Protein AF-A0A0K9P3Z0-F1 (afdb_monomer_lite)

Sequence (156 aa):
MDDEWTNFLQRVDCRNEDELFANTELKEELCLWASYRGQTLTKTVRGMMYYRKALEVQAFLDMAKDDDLLDGYKAVELSSEEYSKHERSLLAQCQAVADMKFTYVVSCQQYGIQKRSGDKHAENILKLMTKYVTIIFFDITSKYLSYNFFIYLFLL

Organism: Zostera marina (NCBI:txid29655)

pLDDT: mean 70.81, std 15.47, range [29.89, 88.38]

Structure (mmCIF, N/CA/C/O backbone):
data_AF-A0A0K9P3Z0-F1
#
_entry.id   AF-A0A0K9P3Z0-F1
#
loop_
_atom_site.group_PDB
_atom_site.id
_atom_site.type_symbol
_atom_site.label_atom_id
_atom_site.label_alt_id
_atom_site.label_comp_id
_atom_site.label_asym_id
_atom_site.label_entity_id
_atom_site.label_seq_id
_atom_site.pdbx_PDB_ins_code
_atom_site.Cartn_x
_atom_site.Cartn_y
_atom_site.Cartn_z
_atom_site.occupancy
_atom_site.B_iso_or_equiv
_atom_site.auth_seq_id
_atom_site.auth_comp_id
_atom_site.auth_asym_id
_atom_site.auth_atom_id
_atom_site.pdbx_PDB_model_num
ATOM 1 N N . MET A 1 1 ? -16.412 -19.118 4.575 1.00 50.47 1 MET A N 1
ATOM 2 C CA . MET A 1 1 ? -16.144 -17.984 5.497 1.00 50.47 1 MET A CA 1
ATOM 3 C C . MET A 1 1 ? -14.990 -18.333 6.433 1.00 50.47 1 MET A C 1
ATOM 5 O O . MET A 1 1 ? -14.147 -17.469 6.630 1.00 50.47 1 MET A O 1
ATOM 9 N N . ASP A 1 2 ? -14.900 -19.573 6.935 1.00 59.25 2 ASP A N 1
ATOM 10 C CA . ASP A 1 2 ? -13.752 -20.065 7.728 1.00 59.25 2 ASP A CA 1
ATOM 11 C C . ASP A 1 2 ? -12.426 -20.082 6.942 1.00 59.25 2 ASP A C 1
ATOM 13 O O . ASP A 1 2 ? -11.346 -19.855 7.480 1.00 59.25 2 ASP A O 1
ATOM 17 N N . ASP A 1 3 ? -12.528 -20.248 5.631 1.00 79.12 3 ASP A N 1
ATOM 18 C CA . ASP A 1 3 ? -11.452 -20.414 4.662 1.00 79.12 3 ASP A CA 1
ATOM 19 C C . ASP A 1 3 ? -10.496 -19.201 4.630 1.00 79.12 3 ASP A C 1
ATOM 21 O O . ASP A 1 3 ? -9.281 -19.347 4.501 1.00 79.12 3 ASP A O 1
ATOM 25 N N . GLU A 1 4 ? -11.020 -17.975 4.758 1.00 80.75 4 GLU A N 1
ATOM 26 C CA . GLU A 1 4 ? -10.202 -16.757 4.675 1.00 80.75 4 GLU A CA 1
ATOM 27 C C . GLU A 1 4 ? -9.347 -16.518 5.920 1.00 80.75 4 GLU A C 1
ATOM 29 O O . GLU A 1 4 ? -8.229 -16.003 5.807 1.00 80.75 4 GLU A O 1
ATOM 34 N N . TRP A 1 5 ? -9.876 -16.869 7.093 1.00 83.06 5 TRP A N 1
ATOM 35 C CA . TRP A 1 5 ? -9.138 -16.799 8.351 1.00 83.06 5 TRP A CA 1
ATOM 36 C C . TRP A 1 5 ? -8.026 -17.845 8.362 1.00 83.06 5 TRP A C 1
ATOM 38 O O . TRP A 1 5 ? -6.877 -17.520 8.657 1.00 83.06 5 TRP A O 1
ATOM 48 N N . THR A 1 6 ? -8.327 -19.066 7.910 1.00 83.75 6 THR A N 1
ATOM 49 C CA . THR A 1 6 ? -7.324 -20.124 7.742 1.00 83.75 6 THR A CA 1
ATOM 50 C C . THR A 1 6 ? -6.210 -19.707 6.779 1.00 83.75 6 THR A C 1
ATOM 52 O O . THR A 1 6 ? -5.036 -19.856 7.109 1.00 83.75 6 THR A O 1
ATOM 55 N N . ASN A 1 7 ? -6.548 -19.104 5.634 1.00 85.94 7 ASN A N 1
ATOM 56 C CA . ASN A 1 7 ? -5.555 -18.599 4.679 1.00 85.94 7 ASN A CA 1
ATOM 57 C C . ASN A 1 7 ? -4.674 -17.490 5.273 1.00 85.94 7 ASN A C 1
ATOM 59 O O . ASN A 1 7 ? -3.488 -17.393 4.954 1.00 85.94 7 ASN A O 1
ATOM 63 N N . PHE A 1 8 ? -5.237 -16.630 6.127 1.00 85.69 8 PHE A N 1
ATOM 64 C CA . PHE A 1 8 ? -4.458 -15.611 6.824 1.00 85.69 8 PHE A CA 1
ATOM 65 C C . PHE A 1 8 ? -3.462 -16.232 7.795 1.00 85.69 8 PHE A C 1
ATOM 67 O O . PHE A 1 8 ? -2.278 -15.923 7.690 1.00 85.69 8 PHE A O 1
ATOM 74 N N . LEU A 1 9 ? -3.930 -17.116 8.679 1.00 84.69 9 LEU A N 1
ATOM 75 C CA . LEU A 1 9 ? -3.097 -17.784 9.679 1.00 84.69 9 LEU A CA 1
ATOM 76 C C . LEU A 1 9 ? -1.966 -18.590 9.031 1.00 84.69 9 LEU A C 1
ATOM 78 O O . LEU A 1 9 ? -0.827 -18.507 9.480 1.00 84.69 9 LEU A O 1
ATOM 82 N N . GLN A 1 10 ? -2.249 -19.277 7.919 1.00 86.19 10 GLN A N 1
ATOM 83 C CA . GLN A 1 10 ? -1.227 -19.967 7.125 1.00 86.19 10 GLN A CA 1
ATOM 84 C C . GLN A 1 10 ? -0.186 -19.005 6.540 1.00 86.19 10 GLN A C 1
ATOM 86 O O . GLN A 1 10 ? 1.001 -19.311 6.543 1.00 86.19 10 GLN A O 1
ATOM 91 N N . ARG A 1 11 ? -0.607 -17.832 6.051 1.00 85.44 11 AR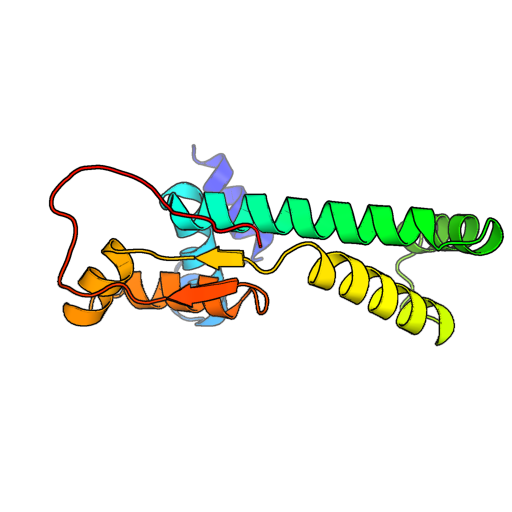G A N 1
ATOM 92 C CA . ARG A 1 11 ? 0.301 -16.834 5.461 1.00 85.44 11 ARG A CA 1
ATOM 93 C C . ARG A 1 11 ? 1.245 -16.212 6.489 1.00 85.44 11 ARG A C 1
ATOM 95 O O . ARG A 1 11 ? 2.364 -15.868 6.130 1.00 85.44 11 ARG A O 1
ATOM 102 N N . VAL A 1 12 ? 0.783 -16.024 7.723 1.00 85.38 12 VAL A N 1
ATOM 103 C CA . VAL A 1 12 ? 1.593 -15.449 8.810 1.00 85.38 12 VAL A CA 1
ATOM 104 C C . VAL A 1 12 ? 2.284 -16.517 9.671 1.00 85.38 12 VAL A C 1
ATOM 106 O O . VAL A 1 12 ? 2.845 -16.175 10.704 1.00 85.38 12 VAL A O 1
ATOM 109 N N . ASP A 1 13 ? 2.215 -17.791 9.255 1.00 82.06 13 ASP A N 1
ATOM 110 C CA . ASP A 1 13 ? 2.706 -18.984 9.968 1.00 82.06 13 ASP A CA 1
ATOM 111 C C . ASP A 1 13 ? 2.349 -18.999 11.464 1.00 82.06 13 ASP A C 1
ATOM 113 O O . ASP A 1 13 ? 3.137 -19.373 12.329 1.00 82.06 13 ASP A O 1
ATOM 117 N N . CYS A 1 14 ? 1.129 -18.563 11.783 1.00 79.19 14 CYS A N 1
ATOM 118 C CA . CYS A 1 14 ? 0.664 -18.466 13.158 1.00 79.19 14 CYS A CA 1
ATOM 119 C C . CYS A 1 14 ? -0.317 -19.598 13.452 1.00 79.19 14 CYS A C 1
ATOM 121 O O . CYS A 1 14 ? -1.349 -19.741 12.792 1.00 79.19 14 CYS A O 1
ATOM 123 N N . ARG A 1 15 ? 0.015 -20.420 14.453 1.00 73.94 15 ARG A N 1
ATOM 124 C CA . ARG A 1 15 ? -0.787 -21.591 14.847 1.00 73.94 15 ARG A CA 1
ATOM 125 C C . ARG A 1 15 ? -1.668 -21.333 16.065 1.00 73.94 15 ARG A C 1
ATOM 127 O O . ARG A 1 15 ? -2.579 -22.119 16.309 1.00 73.94 15 ARG A O 1
ATOM 134 N N . ASN A 1 16 ? -1.397 -20.267 16.822 1.00 77.50 16 ASN A N 1
ATOM 135 C CA . ASN A 1 16 ? -2.129 -19.918 18.035 1.00 77.50 16 ASN A CA 1
ATOM 136 C C . ASN A 1 16 ? -2.532 -18.433 18.042 1.00 77.50 16 ASN A C 1
ATOM 138 O O . ASN A 1 16 ? -1.693 -17.556 17.862 1.00 77.50 16 ASN A O 1
ATOM 142 N N . GLU A 1 17 ? -3.803 -18.138 18.316 1.00 77.38 17 GLU A N 1
ATOM 143 C CA . GLU A 1 17 ? -4.301 -16.758 18.396 1.00 77.38 17 GLU A CA 1
ATOM 144 C C . GLU A 1 17 ? -3.636 -15.960 19.530 1.00 77.38 17 GLU A C 1
ATOM 146 O O . GLU A 1 17 ? -3.407 -14.762 19.380 1.00 77.38 17 GLU A O 1
ATOM 151 N N . ASP A 1 18 ? -3.233 -16.608 20.627 1.00 78.75 18 ASP A N 1
ATOM 152 C CA . ASP A 1 18 ? -2.530 -15.925 21.723 1.00 78.75 18 ASP A CA 1
ATOM 153 C C . ASP A 1 18 ? -1.166 -15.367 21.278 1.00 78.75 18 ASP A C 1
ATOM 155 O O . ASP A 1 18 ? -0.761 -14.278 21.690 1.00 78.75 18 ASP A O 1
ATOM 159 N N . GLU A 1 19 ? -0.474 -16.081 20.386 1.00 80.50 19 GLU A N 1
ATOM 160 C CA . GLU A 1 19 ? 0.790 -15.643 19.784 1.00 80.50 19 GLU A CA 1
ATOM 161 C C . GLU A 1 19 ? 0.571 -14.442 18.853 1.00 80.50 19 GLU A C 1
ATOM 163 O O . GLU A 1 19 ? 1.355 -13.489 18.862 1.00 80.50 19 GLU A O 1
ATOM 168 N N . LEU A 1 20 ? -0.550 -14.442 18.125 1.00 80.00 20 LEU A N 1
ATOM 169 C CA . LEU A 1 20 ? -0.963 -13.361 17.231 1.00 80.00 20 LEU A CA 1
ATOM 170 C C . LEU A 1 20 ? -1.157 -12.031 17.979 1.00 80.00 20 LEU A C 1
ATOM 172 O O . LEU A 1 20 ? -0.805 -10.971 17.462 1.00 80.00 20 LEU A O 1
ATOM 176 N N . PHE A 1 21 ? -1.715 -12.069 19.194 1.00 76.81 21 PHE A N 1
ATOM 177 C CA . PHE A 1 21 ? -1.934 -10.870 20.012 1.00 76.81 21 PHE A CA 1
ATOM 178 C C . PHE A 1 21 ? -0.725 -10.477 20.869 1.00 76.81 21 PHE A C 1
ATOM 180 O O . PHE A 1 21 ? -0.609 -9.298 21.226 1.00 76.81 21 PHE A O 1
ATOM 187 N N . ALA A 1 22 ? 0.157 -11.429 21.193 1.00 80.00 22 ALA A N 1
ATOM 188 C CA . ALA A 1 22 ? 1.384 -11.192 21.950 1.00 80.00 22 ALA A CA 1
ATOM 189 C C . ALA A 1 22 ? 2.504 -10.581 21.093 1.00 80.00 22 ALA A C 1
ATOM 191 O O . ALA A 1 22 ? 3.291 -9.777 21.594 1.00 80.00 22 ALA A O 1
ATOM 192 N N . ASN A 1 23 ? 2.570 -10.932 19.806 1.00 83.81 23 ASN A N 1
ATOM 193 C CA . ASN A 1 23 ? 3.566 -10.407 18.882 1.00 83.81 23 ASN A CA 1
ATOM 194 C C . ASN A 1 23 ? 3.062 -9.130 18.185 1.00 83.81 23 ASN A C 1
ATOM 196 O O . ASN A 1 23 ? 2.063 -9.138 17.464 1.00 83.81 23 ASN A O 1
ATOM 200 N N . THR A 1 24 ? 3.786 -8.024 18.372 1.00 80.06 24 THR A N 1
ATOM 201 C CA . THR A 1 24 ? 3.454 -6.717 17.787 1.00 80.06 24 THR A CA 1
ATOM 202 C C . THR A 1 24 ? 3.379 -6.750 16.258 1.00 80.06 24 THR A C 1
ATOM 204 O O . THR A 1 24 ? 2.485 -6.128 15.695 1.00 80.06 24 THR A O 1
ATOM 207 N N . GLU A 1 25 ? 4.256 -7.494 15.583 1.00 80.69 25 GLU A N 1
ATOM 208 C CA . GLU A 1 25 ? 4.312 -7.573 14.117 1.00 80.69 25 GLU A CA 1
ATOM 209 C C . GLU A 1 25 ? 3.136 -8.381 13.543 1.00 80.69 25 GLU A C 1
ATOM 211 O O . GLU A 1 25 ? 2.454 -7.944 12.615 1.00 80.69 25 GLU A O 1
ATOM 216 N N . LEU A 1 26 ? 2.812 -9.523 14.157 1.00 81.94 26 LEU A N 1
ATOM 217 C CA . LEU A 1 26 ? 1.650 -10.332 13.765 1.00 81.94 26 LEU A CA 1
ATOM 218 C C . LEU A 1 26 ? 0.333 -9.580 13.976 1.00 81.94 26 LEU A C 1
ATOM 220 O O . LEU A 1 26 ? -0.574 -9.626 13.137 1.00 81.94 26 LEU A O 1
ATOM 224 N N . LYS A 1 27 ? 0.244 -8.825 15.072 1.00 81.25 27 LYS A N 1
ATOM 225 C CA . LYS A 1 27 ? -0.890 -7.948 15.356 1.00 81.25 27 LYS A CA 1
ATOM 226 C C . LYS A 1 27 ? -1.038 -6.844 14.308 1.00 81.25 27 LYS A C 1
ATOM 228 O O . LYS A 1 27 ? -2.161 -6.462 13.972 1.00 81.25 27 LYS A O 1
ATOM 233 N N . GLU A 1 28 ? 0.065 -6.338 13.766 1.00 78.31 28 GLU A N 1
ATOM 234 C CA . GLU A 1 28 ? 0.039 -5.371 12.668 1.00 78.31 28 GLU A CA 1
ATOM 235 C C . GLU A 1 28 ? -0.461 -5.993 11.362 1.00 78.31 28 GLU A C 1
ATOM 237 O O . GLU A 1 28 ? -1.340 -5.416 10.714 1.00 78.31 28 GLU A O 1
ATOM 242 N N . GLU A 1 29 ? 0.005 -7.192 11.010 1.00 81.75 29 GLU A N 1
ATOM 243 C CA . GLU A 1 29 ? -0.512 -7.938 9.856 1.00 81.75 29 GLU A CA 1
ATOM 244 C C . GLU A 1 29 ? -2.012 -8.234 9.985 1.00 81.75 29 GLU A C 1
ATOM 246 O O . GLU A 1 29 ? -2.755 -8.094 9.008 1.00 81.75 29 GLU A O 1
ATOM 251 N N . LEU A 1 30 ? -2.492 -8.555 11.191 1.00 83.31 30 LEU A N 1
ATOM 252 C CA . LEU A 1 30 ? -3.919 -8.724 11.473 1.00 83.31 30 LEU A CA 1
ATOM 253 C C . LEU A 1 30 ? -4.701 -7.420 11.252 1.00 83.31 30 LEU A C 1
ATOM 255 O O . LEU A 1 30 ? -5.732 -7.415 10.572 1.00 83.31 30 LEU A O 1
ATOM 259 N N . CYS A 1 31 ? -4.213 -6.300 11.792 1.00 80.12 31 CYS A N 1
ATOM 260 C CA . CYS A 1 31 ? -4.838 -4.989 11.607 1.00 80.12 31 CYS A CA 1
ATOM 261 C C . CYS A 1 31 ? -4.914 -4.600 10.126 1.00 80.12 31 CYS A C 1
ATOM 263 O O . CYS A 1 31 ? -5.948 -4.101 9.667 1.00 80.12 31 CYS A O 1
ATOM 265 N N . LEU A 1 32 ? -3.854 -4.855 9.357 1.00 76.75 32 LEU A N 1
ATOM 266 C CA . LEU A 1 32 ? -3.838 -4.635 7.913 1.00 76.75 32 LEU A CA 1
ATOM 267 C C . LEU A 1 32 ? -4.839 -5.553 7.201 1.00 76.75 32 LEU A C 1
ATOM 269 O O . LEU A 1 32 ? -5.643 -5.069 6.405 1.00 76.75 32 LEU A O 1
ATOM 273 N N . TRP A 1 33 ? -4.847 -6.850 7.516 1.00 83.19 33 TRP A N 1
ATOM 274 C CA . TRP A 1 33 ? -5.765 -7.838 6.942 1.00 83.19 33 TRP A CA 1
ATOM 275 C C . TRP A 1 33 ? -7.240 -7.470 7.156 1.00 83.19 33 TRP A C 1
ATOM 277 O O . TRP A 1 33 ? -8.034 -7.537 6.208 1.00 83.19 33 TRP A O 1
ATOM 287 N N . ALA A 1 34 ? -7.588 -7.012 8.362 1.00 81.62 34 ALA A N 1
ATOM 288 C CA . ALA A 1 34 ? -8.922 -6.522 8.694 1.00 81.62 34 ALA A CA 1
ATOM 289 C C . ALA A 1 34 ? -9.242 -5.210 7.956 1.00 81.62 34 ALA A C 1
ATOM 291 O O . ALA A 1 34 ? -10.322 -5.052 7.378 1.00 81.62 34 ALA A O 1
ATOM 292 N N . SER A 1 35 ? -8.281 -4.281 7.898 1.00 79.12 35 SER A N 1
ATOM 293 C CA . SER A 1 35 ? -8.437 -2.998 7.201 1.00 79.12 35 SER A CA 1
ATOM 294 C C . SER A 1 35 ? -8.658 -3.183 5.699 1.00 79.12 35 SER A C 1
ATOM 296 O O . SER A 1 35 ? -9.531 -2.532 5.129 1.00 79.12 35 SER A O 1
ATOM 298 N N . TYR A 1 36 ? -7.953 -4.115 5.052 1.00 73.25 36 TYR A N 1
ATOM 299 C CA . TYR A 1 36 ? -8.159 -4.428 3.632 1.00 73.25 36 TYR A CA 1
ATOM 300 C C . TYR A 1 36 ? -9.570 -4.941 3.328 1.00 73.25 36 TYR A C 1
ATOM 302 O O . TYR A 1 36 ? -10.039 -4.793 2.199 1.00 73.25 36 TYR A O 1
ATOM 310 N N . ARG A 1 37 ? -10.263 -5.520 4.313 1.00 78.56 37 ARG A N 1
ATOM 311 C CA . ARG A 1 37 ? -11.624 -6.049 4.156 1.00 78.56 37 ARG A CA 1
ATOM 312 C C . ARG A 1 37 ? -12.698 -5.021 4.482 1.00 78.56 37 ARG A C 1
ATOM 314 O O . ARG A 1 37 ? -13.669 -4.922 3.730 1.00 78.56 37 ARG A O 1
ATOM 321 N N . GLY A 1 38 ? -12.499 -4.234 5.538 1.00 72.38 38 GLY A N 1
ATOM 322 C CA . GLY A 1 38 ? -13.517 -3.327 6.077 1.00 72.38 38 GLY A CA 1
ATOM 323 C C . GLY A 1 38 ? -13.365 -1.846 5.719 1.00 72.38 38 GLY A C 1
ATOM 324 O O . GLY A 1 38 ? -14.344 -1.113 5.813 1.00 72.38 38 GLY A O 1
ATOM 325 N N . GLN A 1 39 ? -12.183 -1.378 5.303 1.00 78.06 39 GLN A N 1
ATOM 326 C CA . GLN A 1 39 ? -11.930 0.054 5.106 1.00 78.06 39 GLN A CA 1
ATOM 327 C C . GLN A 1 39 ? -11.797 0.417 3.625 1.00 78.06 39 GLN A C 1
ATOM 329 O O . GLN A 1 39 ? -10.888 -0.031 2.924 1.00 78.06 39 GLN A O 1
ATOM 334 N N . THR A 1 40 ? -12.689 1.289 3.148 1.00 78.81 40 THR A N 1
ATOM 335 C CA . THR A 1 40 ? -12.690 1.777 1.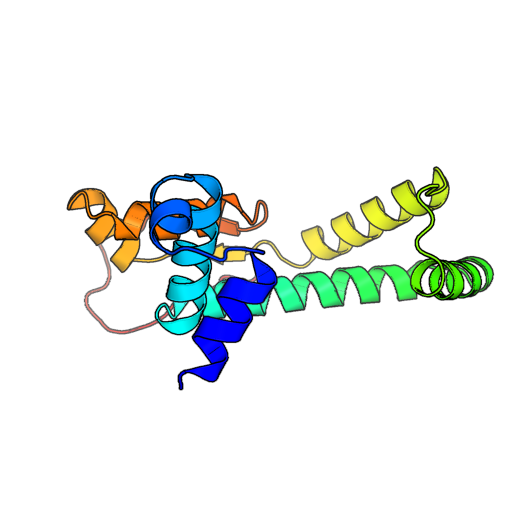759 1.00 78.81 40 THR A CA 1
ATOM 336 C C . THR A 1 40 ? -11.385 2.477 1.397 1.00 78.81 40 THR A C 1
ATOM 338 O O . THR A 1 40 ? -10.828 2.210 0.337 1.00 78.81 40 THR A O 1
ATOM 341 N N . LEU A 1 41 ? -10.855 3.314 2.296 1.00 79.06 41 LEU A N 1
ATOM 342 C CA . LEU A 1 41 ? -9.594 4.027 2.080 1.00 79.06 41 LEU A CA 1
ATOM 343 C C . LEU A 1 41 ? -8.445 3.062 1.760 1.00 79.06 41 LEU A C 1
ATOM 345 O O . LEU A 1 41 ? -7.711 3.268 0.798 1.00 79.06 41 LEU A O 1
ATOM 349 N N . THR A 1 42 ? -8.342 1.973 2.519 1.00 77.31 42 THR A N 1
ATOM 350 C CA . THR A 1 42 ? -7.313 0.945 2.346 1.00 77.31 42 THR A CA 1
ATOM 351 C C . THR A 1 42 ? -7.426 0.239 0.998 1.00 77.31 42 THR A C 1
ATOM 353 O O . THR A 1 42 ? -6.413 0.008 0.337 1.00 77.31 42 THR A O 1
ATOM 356 N N . LYS A 1 43 ? -8.649 -0.063 0.545 1.00 79.62 43 LYS A N 1
ATOM 357 C CA . LYS A 1 43 ? -8.890 -0.655 -0.781 1.00 79.62 43 LYS A CA 1
ATOM 358 C C . LYS A 1 43 ? -8.490 0.303 -1.906 1.00 79.62 43 LYS A C 1
ATOM 360 O O . LYS A 1 43 ? -7.803 -0.116 -2.834 1.00 79.62 43 LYS A O 1
ATOM 365 N N . THR A 1 44 ? -8.863 1.577 -1.793 1.00 82.62 44 THR A N 1
ATOM 366 C CA . THR A 1 44 ? -8.539 2.615 -2.783 1.00 82.62 44 THR A CA 1
ATOM 367 C C . THR A 1 44 ? -7.034 2.832 -2.896 1.00 82.62 44 THR A C 1
ATOM 369 O O . THR A 1 44 ? -6.486 2.745 -3.992 1.00 82.62 44 THR A O 1
ATOM 372 N N . VAL A 1 45 ? -6.353 3.041 -1.764 1.00 81.06 45 VAL A N 1
ATOM 373 C CA . VAL A 1 45 ? -4.895 3.219 -1.724 1.00 81.06 45 VAL A CA 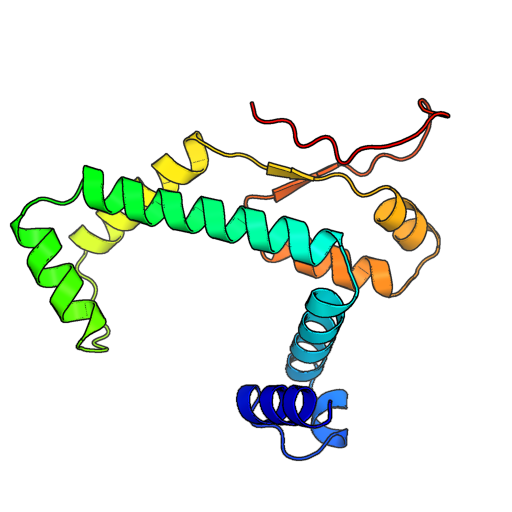1
ATOM 374 C C . VAL A 1 45 ? -4.192 2.014 -2.346 1.00 81.06 45 VAL A C 1
ATOM 376 O O . VAL A 1 45 ? -3.347 2.176 -3.221 1.00 81.06 45 VAL A O 1
ATOM 379 N N . ARG A 1 46 ? -4.588 0.790 -1.979 1.00 81.75 46 ARG A N 1
ATOM 380 C CA . ARG A 1 46 ? -4.001 -0.430 -2.547 1.00 81.75 46 ARG A CA 1
ATOM 381 C C . ARG A 1 46 ? -4.202 -0.527 -4.064 1.00 81.75 46 ARG A C 1
ATOM 383 O O . ARG A 1 46 ? -3.260 -0.874 -4.769 1.00 81.75 46 ARG A O 1
ATOM 390 N N . GLY A 1 47 ? -5.395 -0.202 -4.564 1.00 83.38 47 GLY A N 1
ATOM 391 C CA . GLY A 1 47 ? -5.674 -0.154 -6.002 1.00 83.38 47 GLY A CA 1
ATOM 392 C C . GLY A 1 47 ? -4.761 0.825 -6.746 1.00 83.38 47 GLY A C 1
ATOM 393 O O . GLY A 1 47 ? -4.190 0.481 -7.777 1.00 83.38 47 GLY A O 1
ATOM 394 N N . MET A 1 48 ? -4.548 2.014 -6.181 1.00 82.62 48 MET A N 1
ATOM 395 C CA . MET A 1 48 ? -3.645 3.022 -6.751 1.00 82.62 48 MET A CA 1
ATOM 396 C C . MET A 1 48 ? -2.186 2.558 -6.754 1.00 82.62 48 MET A C 1
ATOM 398 O O . MET A 1 48 ? -1.463 2.773 -7.725 1.00 82.62 48 MET A O 1
ATOM 402 N N . MET A 1 49 ? -1.758 1.849 -5.710 1.00 83.94 49 MET A N 1
ATOM 403 C CA . MET A 1 49 ? -0.408 1.289 -5.658 1.00 83.94 49 MET A CA 1
ATOM 404 C C . MET A 1 49 ? -0.189 0.181 -6.695 1.00 83.94 49 MET A C 1
ATOM 406 O O . MET A 1 49 ? 0.913 0.073 -7.232 1.00 83.94 49 MET A O 1
ATOM 410 N N . TYR A 1 50 ? -1.221 -0.594 -7.050 1.00 85.94 50 TYR A N 1
ATOM 411 C CA . TYR A 1 50 ? -1.134 -1.513 -8.193 1.00 85.94 50 TYR A CA 1
ATOM 412 C C . TYR A 1 50 ? -0.942 -0.775 -9.513 1.00 85.94 50 TYR A C 1
ATOM 414 O O . TYR A 1 50 ? -0.150 -1.214 -10.343 1.00 85.94 50 TYR A O 1
ATOM 422 N N . TYR A 1 51 ? -1.607 0.365 -9.684 1.00 84.00 51 TYR A N 1
ATOM 423 C CA . TYR A 1 51 ? -1.439 1.184 -10.877 1.00 84.00 51 TYR A CA 1
ATOM 424 C C . TYR A 1 51 ? -0.016 1.747 -10.985 1.00 84.00 51 TYR A C 1
ATOM 426 O O . TYR A 1 51 ? 0.622 1.624 -12.028 1.00 84.00 51 TYR A O 1
ATOM 434 N N . ARG A 1 52 ? 0.541 2.253 -9.877 1.00 84.75 52 ARG A N 1
ATOM 435 C CA . ARG A 1 52 ? 1.963 2.621 -9.809 1.00 84.75 52 ARG A CA 1
ATOM 436 C C . ARG A 1 52 ? 2.863 1.452 -10.219 1.00 84.75 52 ARG A C 1
ATOM 438 O O . ARG A 1 52 ? 3.779 1.643 -11.012 1.00 84.75 52 ARG A O 1
ATOM 445 N N . LYS A 1 53 ? 2.596 0.243 -9.713 1.00 85.94 53 LYS A N 1
ATOM 446 C CA . LYS A 1 53 ? 3.420 -0.925 -10.043 1.00 85.94 53 LYS A CA 1
ATOM 447 C C . LYS A 1 53 ? 3.345 -1.294 -11.525 1.00 85.94 53 LYS A C 1
ATOM 449 O O . LYS A 1 53 ? 4.365 -1.643 -12.107 1.00 85.94 53 LYS A O 1
ATOM 454 N N . ALA A 1 54 ? 2.168 -1.179 -12.136 1.00 88.38 54 ALA A N 1
ATOM 455 C CA . ALA A 1 54 ? 2.004 -1.386 -13.571 1.00 88.38 54 ALA A CA 1
ATOM 456 C C . ALA A 1 54 ? 2.840 -0.388 -14.388 1.00 88.38 54 ALA A C 1
ATOM 458 O O . ALA A 1 54 ? 3.461 -0.780 -15.369 1.00 88.38 54 ALA A O 1
ATOM 459 N N . LEU A 1 55 ? 2.929 0.870 -13.947 1.00 85.19 55 LEU A N 1
ATOM 460 C CA . LEU A 1 55 ? 3.769 1.879 -14.598 1.00 85.19 55 LEU A CA 1
ATOM 461 C C . LEU A 1 55 ? 5.261 1.609 -14.438 1.00 85.19 55 LEU A C 1
ATOM 463 O O . LEU A 1 55 ? 6.007 1.855 -15.374 1.00 85.19 55 LEU A O 1
ATOM 467 N N . GLU A 1 56 ? 5.701 1.100 -13.285 1.00 86.25 56 GLU A N 1
ATOM 468 C CA . GLU A 1 56 ? 7.095 0.670 -13.115 1.00 86.25 56 GLU A CA 1
ATOM 469 C C . GLU A 1 56 ? 7.446 -0.438 -14.118 1.00 86.25 56 GLU A C 1
ATOM 471 O O . GLU A 1 56 ? 8.502 -0.389 -14.740 1.00 86.25 56 GLU A O 1
ATOM 476 N N . VAL A 1 57 ? 6.546 -1.412 -14.305 1.00 86.44 57 VAL A N 1
ATOM 477 C CA . VAL A 1 57 ? 6.724 -2.498 -15.284 1.00 86.44 57 VAL A CA 1
ATOM 478 C C . VAL A 1 57 ? 6.682 -1.964 -16.713 1.00 86.44 57 VAL A C 1
ATOM 480 O O . VAL A 1 57 ? 7.503 -2.358 -17.531 1.00 86.44 57 VAL A O 1
ATOM 483 N N . GLN A 1 58 ? 5.767 -1.049 -17.023 1.00 85.50 58 GLN A N 1
ATOM 484 C CA . GLN A 1 58 ? 5.705 -0.435 -18.345 1.00 85.50 58 GLN A CA 1
ATOM 485 C C . GLN A 1 58 ? 6.983 0.352 -18.654 1.00 85.50 58 GLN A C 1
ATOM 487 O O . GLN A 1 58 ? 7.582 0.152 -19.701 1.00 85.50 58 GLN A O 1
ATOM 492 N N . ALA A 1 59 ? 7.443 1.183 -17.718 1.00 85.69 59 ALA A N 1
ATOM 493 C CA . ALA A 1 59 ? 8.683 1.937 -17.852 1.00 85.69 59 ALA A CA 1
ATOM 494 C C . ALA A 1 59 ? 9.892 1.007 -18.037 1.00 85.69 59 ALA A C 1
ATOM 496 O O . ALA A 1 59 ? 10.779 1.309 -18.830 1.00 85.69 59 ALA A O 1
ATOM 497 N N . PHE A 1 60 ? 9.902 -0.139 -17.351 1.00 84.38 60 PHE A N 1
ATOM 498 C CA . PHE A 1 60 ? 10.907 -1.179 -17.555 1.00 84.38 60 PHE A CA 1
ATOM 499 C C . PHE A 1 60 ? 10.873 -1.725 -18.983 1.00 84.38 60 PHE A C 1
ATOM 501 O O . PHE A 1 60 ? 11.909 -1.749 -19.634 1.00 84.38 60 PHE A O 1
ATOM 508 N N . LEU A 1 61 ? 9.698 -2.102 -19.493 1.00 83.81 61 LEU A N 1
ATOM 509 C CA . LEU A 1 61 ? 9.550 -2.609 -20.862 1.00 83.81 61 LEU A CA 1
ATOM 510 C C . LEU A 1 61 ? 9.921 -1.563 -21.924 1.00 83.81 61 LEU A C 1
ATOM 512 O O . LEU A 1 61 ? 10.482 -1.925 -22.952 1.00 83.81 61 LEU A O 1
ATOM 516 N N . ASP A 1 62 ? 9.651 -0.283 -21.665 1.00 83.75 62 ASP A N 1
ATOM 517 C CA . ASP A 1 62 ? 9.987 0.819 -22.572 1.00 83.75 62 ASP A CA 1
ATOM 518 C C . ASP A 1 62 ? 11.499 1.143 -22.583 1.00 83.75 62 ASP A C 1
ATOM 520 O O . ASP A 1 62 ? 12.008 1.686 -23.564 1.00 83.75 62 ASP A O 1
ATOM 524 N N . MET A 1 63 ? 12.221 0.850 -21.491 1.00 77.44 63 MET A N 1
ATOM 525 C CA . MET A 1 63 ? 13.651 1.169 -21.321 1.00 77.44 63 MET A CA 1
ATOM 526 C C . MET A 1 63 ? 14.594 -0.028 -21.490 1.00 77.44 63 MET A C 1
ATOM 528 O O . MET A 1 63 ? 15.788 0.179 -21.724 1.00 77.44 63 MET A O 1
ATOM 532 N N . ALA A 1 64 ? 14.094 -1.255 -21.350 1.00 75.94 64 ALA A N 1
ATOM 533 C CA . ALA A 1 64 ? 14.875 -2.475 -21.506 1.00 75.94 64 ALA A CA 1
ATOM 534 C C . ALA A 1 64 ? 15.323 -2.655 -22.963 1.00 75.94 64 ALA A C 1
ATOM 536 O O . ALA A 1 64 ? 14.551 -2.449 -23.901 1.00 75.94 64 ALA A O 1
ATOM 537 N N . LYS A 1 65 ? 16.579 -3.062 -23.164 1.00 68.69 65 LYS A N 1
ATOM 538 C CA . LYS A 1 65 ? 17.044 -3.559 -24.467 1.00 68.69 65 LYS A CA 1
ATOM 539 C C . LYS A 1 65 ? 16.667 -5.040 -24.610 1.00 68.69 65 LYS A C 1
ATOM 541 O O . LYS A 1 65 ? 16.401 -5.699 -23.608 1.00 68.69 65 LYS A O 1
ATOM 546 N N . ASP A 1 66 ? 16.685 -5.579 -25.832 1.00 64.88 66 ASP A N 1
ATOM 547 C CA . ASP A 1 66 ? 16.334 -6.991 -26.099 1.00 64.88 66 ASP A CA 1
ATOM 548 C C . ASP A 1 66 ? 17.116 -7.993 -25.218 1.00 64.88 66 ASP A C 1
ATOM 550 O O . ASP A 1 66 ? 16.557 -9.004 -24.793 1.00 64.88 66 ASP A O 1
ATOM 554 N N . ASP A 1 67 ? 18.374 -7.689 -24.875 1.00 62.59 67 ASP A N 1
ATOM 555 C CA . ASP A 1 67 ? 19.194 -8.518 -23.977 1.00 62.59 67 ASP A CA 1
ATOM 556 C C . ASP A 1 67 ? 18.709 -8.479 -22.506 1.00 62.59 67 ASP A C 1
ATOM 558 O O . ASP A 1 67 ? 18.714 -9.508 -21.830 1.00 62.59 67 ASP A O 1
ATOM 562 N N . ASP A 1 68 ? 18.216 -7.332 -22.018 1.00 64.88 68 ASP A N 1
ATOM 563 C CA . ASP A 1 68 ? 17.716 -7.161 -20.640 1.00 64.88 68 ASP A CA 1
ATOM 564 C C . ASP A 1 68 ? 16.346 -7.842 -20.432 1.00 64.88 68 ASP A C 1
ATOM 566 O O . ASP A 1 68 ? 16.024 -8.314 -19.339 1.00 64.88 68 ASP A O 1
ATOM 570 N N . LEU A 1 69 ? 15.531 -7.929 -21.491 1.00 65.56 69 LEU A N 1
ATOM 571 C CA . LEU A 1 69 ? 14.254 -8.656 -21.497 1.00 65.56 69 LEU A CA 1
ATOM 572 C C . LEU A 1 69 ? 14.452 -10.164 -21.292 1.00 65.56 69 LEU A C 1
ATOM 574 O O . LEU A 1 69 ? 13.663 -10.810 -20.595 1.00 65.56 69 LEU A O 1
ATOM 578 N N . LEU A 1 70 ? 15.512 -10.720 -21.886 1.00 60.62 70 LEU A N 1
ATOM 579 C CA . LEU A 1 70 ? 15.827 -12.144 -21.816 1.00 60.62 70 LEU A CA 1
ATOM 580 C C . LEU A 1 70 ? 16.338 -12.551 -20.424 1.00 60.62 70 LEU A C 1
ATOM 582 O O . LEU A 1 70 ? 15.983 -13.622 -19.930 1.00 60.62 70 LEU A O 1
ATOM 586 N N . ASP A 1 71 ? 17.141 -11.703 -19.781 1.00 62.19 71 ASP A N 1
ATOM 587 C CA . ASP A 1 71 ? 17.641 -11.952 -18.424 1.00 62.19 71 ASP A CA 1
ATOM 588 C C . ASP A 1 71 ? 16.588 -11.650 -17.345 1.00 62.19 71 ASP A C 1
ATOM 590 O O . ASP A 1 71 ? 16.475 -12.407 -16.377 1.00 62.19 71 ASP A O 1
ATOM 594 N N . GLY A 1 72 ? 15.708 -10.663 -17.559 1.00 58.28 72 GLY A N 1
ATOM 595 C CA . GLY A 1 72 ? 14.548 -10.423 -16.694 1.00 58.28 72 GLY A CA 1
ATOM 596 C C . GLY A 1 72 ? 13.583 -11.617 -16.618 1.00 58.28 72 GLY A C 1
ATOM 597 O O . GLY A 1 72 ? 13.049 -11.910 -15.549 1.00 58.28 72 GLY A O 1
ATOM 598 N N . TYR A 1 73 ? 13.398 -12.357 -17.719 1.00 55.00 73 TYR A N 1
ATOM 599 C CA . TYR A 1 73 ? 12.588 -13.583 -17.737 1.00 55.00 73 TYR A CA 1
ATOM 600 C C . TYR A 1 73 ? 13.240 -14.719 -16.928 1.00 55.00 73 TYR A C 1
ATOM 602 O O . TYR A 1 73 ? 12.561 -15.405 -16.164 1.00 55.00 73 TYR A O 1
ATOM 610 N N . LYS A 1 74 ? 14.570 -14.870 -17.019 1.00 54.12 74 LYS A N 1
ATOM 611 C CA . LYS A 1 74 ? 15.334 -15.877 -16.258 1.00 54.12 74 LYS A CA 1
ATOM 612 C C . LYS A 1 74 ? 15.388 -15.575 -14.758 1.00 54.12 74 LYS A C 1
ATOM 614 O O . LYS A 1 74 ? 15.355 -16.506 -13.960 1.00 54.12 74 LYS A O 1
ATOM 619 N N . ALA A 1 75 ? 15.439 -14.302 -14.360 1.00 55.91 75 ALA A N 1
ATOM 620 C CA . ALA A 1 75 ? 15.440 -13.893 -12.950 1.00 55.91 75 ALA A CA 1
ATOM 621 C C . ALA A 1 75 ? 14.092 -14.143 -12.242 1.00 55.91 75 ALA A C 1
ATOM 623 O O . ALA A 1 75 ? 14.054 -14.354 -11.032 1.00 55.91 75 ALA A O 1
ATOM 624 N N . VAL A 1 76 ? 12.977 -14.153 -12.983 1.00 53.16 76 VAL A N 1
ATOM 625 C CA . VAL A 1 76 ? 11.659 -14.555 -12.452 1.00 53.16 76 VAL A CA 1
ATOM 626 C C . VAL A 1 76 ? 11.578 -16.074 -12.242 1.00 53.16 76 VAL A C 1
ATOM 628 O O . VAL A 1 76 ? 10.872 -16.534 -11.345 1.00 53.16 76 VAL A O 1
ATOM 631 N N . GLU A 1 77 ? 12.316 -16.852 -13.036 1.00 48.22 77 GLU A N 1
ATOM 632 C CA . GLU A 1 77 ? 12.362 -18.319 -12.967 1.00 48.22 77 GLU A CA 1
ATOM 633 C C . GLU A 1 77 ? 13.379 -18.844 -11.935 1.00 48.22 77 GLU A C 1
ATOM 635 O O . GLU A 1 77 ? 13.215 -19.936 -11.389 1.00 48.22 77 GLU A O 1
ATOM 640 N N . LEU A 1 78 ? 14.414 -18.056 -11.627 1.00 42.25 78 LEU A N 1
ATOM 641 C CA . LEU A 1 78 ? 15.488 -18.401 -10.701 1.00 42.25 78 LEU A CA 1
ATOM 642 C C . LEU A 1 78 ? 15.598 -17.329 -9.617 1.00 42.25 78 LEU A C 1
ATOM 644 O O . LEU A 1 78 ? 16.155 -16.257 -9.832 1.00 42.25 78 LEU A O 1
ATOM 648 N N . SER A 1 79 ? 15.105 -17.642 -8.422 1.00 48.53 79 SER A N 1
ATOM 649 C CA . SER A 1 79 ? 15.334 -16.873 -7.198 1.00 48.53 79 SER A CA 1
ATOM 650 C C . SER A 1 79 ? 16.836 -16.812 -6.865 1.00 48.53 79 SER A C 1
ATOM 652 O O . SER A 1 79 ? 17.323 -17.619 -6.074 1.00 48.53 79 SER A O 1
ATOM 654 N N . SER A 1 80 ? 17.584 -15.900 -7.489 1.00 44.69 80 SER A N 1
ATOM 655 C CA . SER A 1 80 ? 19.016 -15.707 -7.243 1.00 44.69 80 SER A CA 1
ATOM 656 C C . SER A 1 80 ? 19.325 -14.242 -6.942 1.00 44.69 80 SER A C 1
ATOM 658 O O . SER A 1 80 ? 18.914 -13.329 -7.654 1.00 44.69 80 SER A O 1
ATOM 660 N N . GLU A 1 81 ? 20.038 -14.029 -5.842 1.00 52.50 81 GLU A N 1
ATOM 661 C CA . GLU A 1 81 ? 20.170 -12.773 -5.096 1.00 52.50 81 GLU A CA 1
ATOM 662 C C . GLU A 1 81 ? 21.265 -11.823 -5.622 1.00 52.50 81 GLU A C 1
ATOM 664 O O . GLU A 1 81 ? 21.739 -10.953 -4.893 1.00 52.50 81 GLU A O 1
ATOM 669 N N . GLU A 1 82 ? 21.662 -11.918 -6.891 1.00 52.91 82 GLU A N 1
ATOM 670 C CA . GLU A 1 82 ? 22.760 -11.107 -7.438 1.00 52.91 82 GLU A CA 1
ATOM 671 C C . GLU A 1 82 ? 22.296 -10.170 -8.557 1.00 52.91 82 GLU A C 1
ATOM 673 O O . GLU A 1 82 ? 22.628 -10.334 -9.726 1.00 52.91 82 GLU A O 1
ATOM 678 N N . TYR A 1 83 ? 21.556 -9.126 -8.172 1.00 57.12 83 TYR A N 1
ATOM 679 C CA . TYR A 1 83 ? 21.222 -8.021 -9.073 1.00 57.12 83 TYR A CA 1
ATOM 680 C C . TYR A 1 83 ? 22.478 -7.246 -9.485 1.00 57.12 83 TYR A C 1
ATOM 682 O O . TYR A 1 83 ? 23.176 -6.632 -8.654 1.00 57.12 83 TYR A O 1
ATOM 690 N N . SER A 1 84 ? 22.731 -7.189 -10.790 1.00 66.62 84 SER A N 1
ATOM 691 C CA . SER A 1 84 ? 23.847 -6.423 -11.335 1.00 66.62 84 SER A CA 1
ATOM 692 C C . SER A 1 84 ? 23.668 -4.921 -11.043 1.00 66.62 84 SER A C 1
ATOM 694 O O . SER A 1 84 ? 22.570 -4.402 -10.811 1.00 66.62 84 SER A O 1
ATOM 696 N N . LYS A 1 85 ? 24.769 -4.157 -11.023 1.00 69.44 85 LYS A N 1
ATOM 697 C CA . LYS A 1 85 ? 24.720 -2.691 -10.828 1.00 69.44 85 LYS A CA 1
ATOM 698 C C . LYS A 1 85 ? 23.865 -1.994 -11.905 1.00 69.44 85 LYS A C 1
ATOM 700 O O . LYS A 1 85 ? 23.320 -0.923 -11.641 1.00 69.44 85 LYS A O 1
ATOM 705 N N . HIS A 1 86 ? 23.752 -2.601 -13.089 1.00 67.69 86 HIS A N 1
ATOM 706 C CA . HIS A 1 86 ? 22.970 -2.089 -14.211 1.00 67.69 86 HIS A CA 1
ATOM 707 C C . HIS A 1 86 ? 21.461 -2.206 -13.958 1.00 67.69 86 HIS A C 1
ATOM 709 O O . HIS A 1 86 ? 20.757 -1.204 -14.041 1.00 67.69 86 HIS A O 1
ATOM 715 N N . GLU A 1 87 ? 20.987 -3.372 -13.516 1.00 68.00 87 GLU A N 1
ATOM 716 C CA . GLU A 1 87 ? 19.567 -3.615 -13.216 1.00 68.00 87 GLU A CA 1
ATOM 717 C C . GLU A 1 87 ? 19.055 -2.732 -12.077 1.00 68.00 87 GLU A C 1
ATOM 719 O O . GLU A 1 87 ? 17.964 -2.174 -12.159 1.00 68.00 87 GLU A O 1
ATOM 724 N N . ARG A 1 88 ? 19.870 -2.513 -11.035 1.00 70.12 88 ARG A N 1
ATOM 725 C CA . ARG A 1 88 ? 19.529 -1.561 -9.963 1.00 70.12 88 ARG A CA 1
ATOM 726 C C . ARG A 1 88 ? 19.398 -0.126 -10.475 1.00 70.12 88 ARG A C 1
ATOM 728 O O . ARG A 1 88 ? 18.533 0.612 -10.010 1.00 70.12 88 ARG A O 1
ATOM 735 N N . SER A 1 89 ? 20.242 0.275 -11.429 1.00 79.19 89 SER A N 1
ATOM 736 C CA . SER A 1 89 ? 20.164 1.601 -12.051 1.00 79.19 89 SER A CA 1
ATOM 737 C C . SER A 1 89 ? 18.938 1.742 -12.952 1.00 79.19 89 SER A C 1
ATOM 739 O O . SER A 1 89 ? 18.330 2.811 -12.967 1.00 79.19 89 SER A O 1
ATOM 741 N N . LEU A 1 90 ? 18.562 0.684 -13.671 1.00 79.56 90 LEU A N 1
ATOM 742 C CA . LEU A 1 90 ? 17.386 0.670 -14.535 1.00 79.56 90 LEU A CA 1
ATOM 743 C C . LEU A 1 90 ? 16.092 0.649 -13.708 1.00 79.56 90 LEU A C 1
ATOM 745 O O . LEU A 1 90 ? 15.196 1.447 -13.968 1.00 79.56 90 LEU A O 1
ATOM 749 N N . LEU A 1 91 ? 16.029 -0.145 -12.633 1.00 81.50 91 LEU A N 1
ATOM 750 C CA . LEU A 1 91 ? 14.913 -0.136 -11.682 1.00 81.50 91 LEU A CA 1
ATOM 751 C C . LEU A 1 91 ? 14.696 1.254 -11.067 1.00 81.50 91 LEU A C 1
ATOM 753 O O . LEU A 1 91 ? 13.562 1.727 -11.013 1.00 81.50 91 LEU A O 1
ATOM 757 N N . ALA A 1 92 ? 15.770 1.930 -10.650 1.00 84.50 92 ALA A N 1
ATOM 758 C CA . ALA A 1 92 ? 15.683 3.288 -10.113 1.00 84.50 92 ALA A CA 1
ATOM 759 C C . ALA A 1 92 ? 15.147 4.291 -11.153 1.00 84.50 92 ALA A C 1
ATOM 761 O O . ALA A 1 92 ? 14.359 5.171 -10.813 1.00 84.50 92 ALA A O 1
ATOM 762 N N . GLN A 1 93 ? 15.524 4.139 -12.427 1.00 83.75 93 GLN A N 1
ATOM 763 C CA . GLN A 1 93 ? 14.980 4.951 -13.520 1.00 83.75 93 GLN A CA 1
ATOM 764 C C . GLN A 1 93 ? 13.493 4.658 -13.762 1.00 83.75 93 GLN A C 1
ATOM 766 O O . GLN A 1 93 ? 12.704 5.592 -13.886 1.00 83.75 93 GLN A O 1
ATOM 771 N N . CYS A 1 94 ? 13.081 3.387 -13.745 1.00 85.12 94 CYS A N 1
ATOM 772 C CA . CYS A 1 94 ? 11.674 2.986 -13.865 1.00 85.12 94 CYS A CA 1
ATOM 773 C C . CYS A 1 94 ? 10.818 3.566 -12.735 1.00 85.12 94 CYS A C 1
ATOM 775 O O . CYS A 1 94 ? 9.733 4.093 -12.979 1.00 85.12 94 CYS A O 1
ATOM 777 N N . GLN A 1 95 ? 11.328 3.513 -11.502 1.00 85.12 95 GLN A N 1
ATOM 778 C CA . GLN A 1 95 ? 10.677 4.112 -10.338 1.00 85.12 95 GLN A CA 1
ATOM 779 C C . GLN A 1 95 ? 10.563 5.629 -10.483 1.00 85.12 95 GLN A C 1
ATOM 781 O O . GLN A 1 95 ? 9.477 6.164 -10.285 1.00 85.12 95 GLN A O 1
ATOM 786 N N . ALA A 1 96 ? 11.627 6.310 -10.921 1.00 85.69 96 ALA A N 1
ATOM 787 C CA . ALA A 1 96 ? 11.595 7.750 -11.167 1.00 85.69 96 ALA A CA 1
ATOM 788 C C . ALA A 1 96 ? 10.566 8.139 -12.243 1.00 85.69 96 ALA A C 1
ATOM 790 O O . ALA A 1 96 ? 9.847 9.121 -12.076 1.00 85.69 96 ALA A O 1
ATOM 791 N N . VAL A 1 97 ? 10.440 7.357 -13.321 1.00 82.94 97 VAL A N 1
ATOM 792 C CA . VAL A 1 97 ? 9.413 7.573 -14.355 1.00 82.94 97 VAL A CA 1
ATOM 793 C C . VAL A 1 97 ? 8.007 7.390 -13.779 1.00 82.94 97 VAL A C 1
ATOM 795 O O . VAL A 1 97 ? 7.133 8.221 -14.031 1.00 82.94 97 VAL A O 1
ATOM 798 N N . ALA A 1 98 ? 7.783 6.351 -12.971 1.00 83.62 98 ALA A N 1
ATOM 799 C CA . ALA A 1 98 ? 6.503 6.145 -12.294 1.00 83.62 98 ALA A CA 1
ATOM 800 C C . ALA A 1 98 ? 6.184 7.290 -11.308 1.00 83.62 98 ALA A C 1
ATOM 802 O O . ALA A 1 98 ? 5.043 7.753 -11.256 1.00 83.62 98 ALA A O 1
ATOM 803 N N . ASP A 1 99 ? 7.190 7.785 -10.583 1.00 79.88 99 ASP A N 1
ATOM 804 C CA . ASP A 1 99 ? 7.085 8.902 -9.636 1.00 79.88 99 ASP A CA 1
ATOM 805 C C . ASP A 1 99 ? 6.772 10.237 -10.313 1.00 79.88 99 ASP A C 1
ATOM 807 O O . ASP A 1 99 ? 5.950 11.005 -9.815 1.00 79.88 99 ASP A O 1
ATOM 811 N N . MET A 1 100 ? 7.361 10.503 -11.481 1.00 78.62 100 MET A N 1
ATOM 812 C CA . MET A 1 100 ? 7.056 11.703 -12.268 1.00 78.62 100 MET A CA 1
ATOM 813 C C . MET A 1 100 ? 5.616 11.724 -12.776 1.00 78.62 100 MET A C 1
ATOM 815 O O . MET A 1 100 ? 5.072 12.795 -13.034 1.00 78.62 100 MET A O 1
ATOM 819 N N . LYS A 1 101 ? 5.010 10.552 -12.977 1.00 72.75 101 LYS A N 1
ATOM 820 C CA . LYS A 1 101 ? 3.662 10.443 -13.536 1.00 72.75 101 LYS A CA 1
ATOM 821 C C . LYS A 1 101 ? 2.572 10.519 -12.470 1.00 72.75 101 LYS A C 1
ATOM 823 O O . LYS A 1 101 ? 1.451 10.880 -12.811 1.00 72.75 101 LYS A O 1
ATOM 828 N N . PHE A 1 102 ? 2.876 10.171 -11.214 1.00 65.94 102 PHE A N 1
ATOM 829 C CA . PHE A 1 102 ? 1.873 10.111 -10.151 1.00 65.94 102 PHE A CA 1
ATOM 830 C C . PHE A 1 102 ? 2.448 10.491 -8.787 1.00 65.94 102 PHE A C 1
ATOM 832 O O . PHE A 1 102 ? 3.146 9.711 -8.142 1.00 65.94 102 PHE A O 1
ATOM 839 N N . THR A 1 103 ? 2.042 11.659 -8.295 1.00 65.75 103 THR A N 1
ATOM 840 C CA . THR A 1 103 ? 2.084 11.987 -6.866 1.00 65.75 103 THR A CA 1
ATOM 841 C C . THR A 1 103 ? 0.656 11.917 -6.336 1.00 65.75 103 THR A C 1
ATOM 843 O O . THR A 1 103 ? -0.206 12.665 -6.791 1.00 65.75 103 THR A O 1
ATOM 846 N N . TYR A 1 104 ? 0.374 11.007 -5.402 1.00 67.31 104 TYR A N 1
ATOM 847 C CA . TYR A 1 104 ? -0.988 10.828 -4.897 1.00 67.31 104 TYR A CA 1
ATOM 848 C C . TYR A 1 104 ? -1.226 11.713 -3.682 1.00 67.31 104 TYR A C 1
ATOM 850 O O . TYR A 1 104 ? -0.568 11.551 -2.656 1.00 67.31 104 TYR A O 1
ATOM 858 N N . VAL A 1 105 ? -2.207 12.611 -3.767 1.00 66.12 105 VAL A N 1
ATOM 859 C CA . VAL A 1 105 ? -2.698 13.347 -2.599 1.00 66.12 105 VAL A CA 1
ATOM 860 C C . VAL A 1 105 ? -3.937 12.654 -2.059 1.00 66.12 105 VAL A C 1
ATOM 862 O O . VAL A 1 105 ? -4.939 12.511 -2.758 1.00 66.12 105 VAL A O 1
ATOM 865 N N . VAL A 1 106 ? -3.879 12.231 -0.800 1.00 69.00 106 VAL A N 1
ATOM 866 C CA . VAL A 1 106 ? -5.000 11.582 -0.120 1.00 69.00 106 VAL A CA 1
ATOM 867 C C . VAL A 1 106 ? -5.470 12.472 1.020 1.00 69.00 106 VAL A C 1
ATOM 869 O O . VAL A 1 106 ? -4.682 12.931 1.845 1.00 69.00 106 VAL A O 1
ATOM 872 N N . SER A 1 107 ? -6.781 12.687 1.089 1.00 69.75 107 SER A N 1
ATOM 873 C CA . SER A 1 107 ? -7.440 13.298 2.239 1.00 69.75 107 SER A CA 1
ATOM 874 C C . SER A 1 107 ? -8.480 12.332 2.794 1.00 69.75 107 SER A C 1
ATOM 876 O O . SER A 1 107 ? -9.177 11.632 2.058 1.00 69.75 107 SER A O 1
ATOM 878 N N . CYS A 1 108 ? -8.567 12.262 4.119 1.00 73.88 108 CYS A N 1
ATOM 879 C CA . CYS A 1 108 ? -9.561 11.451 4.803 1.00 73.88 108 CYS A CA 1
ATOM 880 C C . CYS A 1 108 ? -10.131 12.255 5.970 1.00 73.88 108 CYS A C 1
ATOM 882 O O . CYS A 1 108 ? -9.492 12.416 7.008 1.00 73.88 108 CYS A O 1
ATOM 884 N N . GLN A 1 109 ? -11.351 12.765 5.801 1.00 74.12 109 GLN A N 1
ATOM 885 C CA . GLN A 1 109 ? -12.039 13.530 6.847 1.00 74.12 109 GLN A CA 1
ATOM 886 C C . GLN A 1 109 ? -12.263 12.680 8.105 1.00 74.12 109 GLN A C 1
ATOM 888 O O . GLN A 1 109 ? -12.084 13.160 9.225 1.00 74.12 109 GLN A O 1
ATOM 893 N N . GLN A 1 110 ? -12.592 11.398 7.915 1.00 77.56 110 GLN A N 1
ATOM 894 C CA . GLN A 1 110 ? -12.821 10.469 9.016 1.00 77.56 110 GLN A CA 1
ATOM 895 C C . GLN A 1 110 ? -11.552 10.225 9.836 1.00 77.56 110 GLN A C 1
ATOM 897 O O . GLN A 1 110 ? -11.634 10.170 11.059 1.00 77.56 110 GLN A O 1
ATOM 902 N N . TYR A 1 111 ? -10.384 10.166 9.191 1.00 79.75 111 TYR A N 1
ATOM 903 C CA . TYR A 1 111 ? -9.103 10.107 9.891 1.00 79.75 111 TYR A CA 1
ATOM 904 C C . TYR A 1 111 ? -8.893 11.335 10.779 1.00 79.75 111 TYR A C 1
ATOM 906 O O . TYR A 1 111 ? -8.544 11.180 11.943 1.00 79.75 111 TYR A O 1
ATOM 914 N N . GLY A 1 112 ? -9.163 12.547 10.279 1.00 78.88 112 GLY A N 1
ATOM 915 C CA . GLY A 1 112 ? -9.044 13.765 11.086 1.00 78.88 112 GLY A CA 1
ATOM 916 C C . GLY A 1 112 ? -9.940 13.724 12.332 1.00 78.88 112 GLY A C 1
ATOM 917 O O . GLY A 1 112 ? -9.503 14.063 13.433 1.00 78.88 112 GLY A O 1
ATOM 918 N N . ILE A 1 113 ? -11.185 13.255 12.179 1.00 81.12 113 ILE A N 1
ATOM 919 C CA . ILE A 1 113 ? -12.125 13.063 13.297 1.00 81.12 113 ILE A CA 1
ATOM 920 C C . ILE A 1 113 ? -11.582 12.029 14.295 1.00 81.12 113 ILE A C 1
ATOM 922 O O . ILE A 1 113 ? -11.478 12.343 15.479 1.00 81.12 113 ILE A O 1
ATOM 926 N N . GLN A 1 114 ? -11.179 10.849 13.816 1.00 81.69 114 GLN A N 1
ATOM 927 C CA . GLN A 1 114 ? -10.641 9.754 14.635 1.00 81.69 114 GLN A CA 1
ATOM 928 C C . GLN A 1 114 ? -9.362 10.156 15.378 1.00 81.69 114 GLN A C 1
ATOM 930 O O . GLN A 1 114 ? -9.186 9.838 16.552 1.00 81.69 114 GLN A O 1
ATOM 935 N N . LYS A 1 115 ? -8.482 10.912 14.718 1.00 83.25 115 LYS A N 1
ATOM 936 C CA . LYS A 1 115 ? -7.238 11.425 15.293 1.00 83.25 115 LYS A CA 1
ATOM 937 C C . LYS A 1 115 ? -7.510 12.394 16.441 1.00 83.25 115 LYS A C 1
ATOM 939 O O . LYS A 1 115 ? -6.853 12.310 17.472 1.00 83.25 115 LYS A O 1
ATOM 944 N N . ARG A 1 116 ? -8.498 13.289 16.299 1.00 82.69 116 ARG A N 1
ATOM 945 C CA . ARG A 1 116 ? -8.903 14.208 17.380 1.00 82.69 116 ARG A CA 1
ATOM 946 C C . ARG A 1 116 ? -9.599 13.501 18.534 1.00 82.69 116 ARG A C 1
ATOM 948 O O . ARG A 1 116 ? -9.449 13.930 19.671 1.00 82.69 116 ARG A O 1
ATOM 955 N N . SER A 1 117 ? -10.360 12.448 18.250 1.00 84.44 117 SER A N 1
ATOM 956 C CA . SER A 1 117 ? -11.038 11.661 19.281 1.00 84.44 117 SER A CA 1
ATOM 957 C C . SER A 1 117 ? -10.130 10.635 19.967 1.00 84.44 117 SER A C 1
ATOM 959 O O . SER A 1 117 ? -10.601 9.937 20.858 1.00 84.44 117 SER A O 1
ATOM 961 N N . GLY A 1 118 ? -8.859 10.514 19.559 1.00 82.19 118 GLY A N 1
ATOM 962 C CA . GLY A 1 118 ? -7.930 9.513 20.095 1.00 82.19 118 GLY A CA 1
ATOM 963 C C . GLY A 1 118 ? -8.313 8.070 19.747 1.00 82.19 118 GLY A C 1
ATOM 964 O O . GLY A 1 118 ? -7.991 7.149 20.492 1.00 82.19 118 GLY A O 1
ATOM 965 N N . ASP A 1 119 ? -9.038 7.861 18.645 1.00 81.75 119 ASP A N 1
ATOM 966 C CA . ASP A 1 119 ? -9.477 6.532 18.221 1.00 81.75 119 ASP A CA 1
ATOM 967 C C . ASP A 1 119 ? -8.301 5.737 17.628 1.00 81.75 119 ASP A C 1
ATOM 969 O O . ASP A 1 119 ? -7.603 6.204 16.725 1.00 81.75 119 ASP A O 1
ATOM 973 N N . LYS A 1 120 ? -8.136 4.490 18.082 1.00 78.00 120 LYS A N 1
ATOM 974 C CA . LYS A 1 120 ? -7.155 3.516 17.574 1.00 78.00 120 LYS A CA 1
ATOM 975 C C . LYS A 1 120 ? -7.225 3.290 16.056 1.00 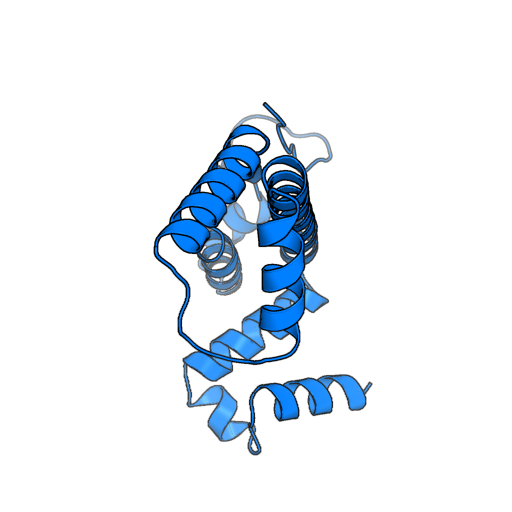78.00 120 LYS A C 1
ATOM 977 O O . LYS A 1 120 ? -6.231 2.910 15.444 1.00 78.00 120 LYS A O 1
ATOM 982 N N . HIS A 1 121 ? -8.372 3.539 15.421 1.00 75.88 121 HIS A N 1
ATOM 983 C CA . HIS A 1 121 ? -8.509 3.435 13.964 1.00 75.88 121 HIS A CA 1
ATOM 984 C C . HIS A 1 121 ? -7.657 4.474 13.220 1.00 75.88 121 HIS A C 1
ATOM 986 O O . HIS A 1 121 ? -7.174 4.181 12.125 1.00 75.88 121 HIS A O 1
ATOM 992 N N . ALA A 1 122 ? -7.405 5.643 13.824 1.00 79.44 122 ALA A N 1
ATOM 993 C CA . ALA A 1 122 ? -6.519 6.647 13.243 1.00 79.44 122 ALA A CA 1
ATOM 994 C C . ALA A 1 122 ? -5.086 6.119 13.113 1.00 79.44 122 ALA A C 1
ATOM 996 O O . ALA A 1 122 ? -4.433 6.359 12.101 1.00 79.44 122 ALA A O 1
ATOM 997 N N . GLU A 1 123 ? -4.609 5.354 14.095 1.00 79.88 123 GLU A N 1
ATOM 998 C CA . GLU A 1 123 ? -3.266 4.776 14.062 1.00 79.88 123 GLU A CA 1
ATOM 999 C C . GLU A 1 123 ? -3.114 3.778 12.904 1.00 79.88 123 GLU A C 1
ATOM 1001 O O . GLU A 1 123 ? -2.132 3.827 12.167 1.00 79.88 123 GLU A O 1
ATOM 1006 N N . ASN A 1 124 ? -4.128 2.941 12.665 1.00 76.88 124 ASN A N 1
ATOM 1007 C CA . ASN A 1 124 ? -4.140 2.008 11.534 1.00 76.88 124 ASN A CA 1
ATOM 1008 C C . ASN A 1 124 ? -4.089 2.734 10.178 1.00 76.88 124 ASN A C 1
ATOM 1010 O O . ASN A 1 124 ? -3.362 2.313 9.277 1.00 76.88 124 ASN A O 1
ATOM 1014 N N . ILE A 1 125 ? -4.834 3.835 10.030 1.00 76.88 125 ILE A N 1
ATOM 1015 C CA . ILE A 1 125 ? -4.815 4.655 8.809 1.00 76.88 125 ILE A CA 1
ATOM 1016 C C . ILE A 1 125 ? -3.457 5.347 8.642 1.00 76.88 125 ILE A C 1
ATOM 1018 O O . ILE A 1 125 ? -2.918 5.370 7.537 1.00 76.88 125 ILE A O 1
ATOM 1022 N N . LEU A 1 126 ? -2.873 5.867 9.722 1.00 79.06 126 LEU A N 1
ATOM 1023 C CA . LEU A 1 126 ? -1.547 6.480 9.681 1.00 79.06 126 LEU A CA 1
ATOM 1024 C C . LEU A 1 126 ? -0.478 5.467 9.252 1.00 79.06 126 LEU A C 1
ATOM 1026 O O . LEU A 1 126 ? 0.336 5.781 8.390 1.00 79.06 126 LEU A O 1
ATOM 1030 N N . LYS A 1 127 ? -0.520 4.238 9.781 1.00 77.38 127 LYS A N 1
ATOM 1031 C CA . LYS A 1 127 ? 0.390 3.150 9.383 1.00 77.38 127 LYS A CA 1
ATOM 1032 C C . LYS A 1 127 ? 0.228 2.762 7.912 1.00 77.38 127 LYS A C 1
ATOM 1034 O O . LYS A 1 127 ? 1.213 2.531 7.215 1.00 77.38 127 LYS A O 1
ATOM 1039 N N . LEU A 1 128 ? -1.007 2.721 7.410 1.00 75.12 128 LEU A N 1
ATOM 1040 C CA . LEU A 1 128 ? -1.256 2.525 5.980 1.00 75.12 128 LEU A CA 1
ATOM 1041 C C . LEU A 1 128 ? -0.607 3.641 5.145 1.00 75.12 128 LEU A C 1
ATOM 1043 O O . LEU A 1 128 ? -0.044 3.363 4.089 1.00 75.12 128 LEU A O 1
ATOM 1047 N N . MET A 1 129 ? -0.692 4.889 5.606 1.00 72.56 129 MET A N 1
ATOM 1048 C CA . MET A 1 129 ? -0.130 6.043 4.903 1.00 72.56 129 MET A CA 1
ATOM 1049 C C . MET A 1 129 ? 1.397 6.047 4.918 1.00 72.56 129 MET A C 1
ATOM 1051 O O . MET A 1 129 ? 2.004 6.314 3.889 1.00 72.56 129 MET A O 1
ATOM 1055 N N . THR A 1 130 ? 2.035 5.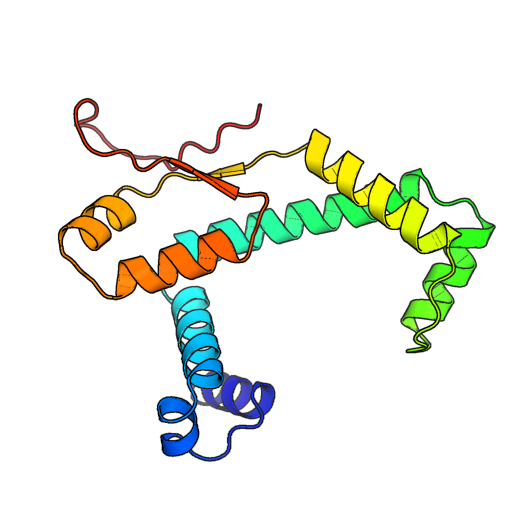696 6.037 1.00 73.69 130 THR A N 1
ATOM 1056 C CA . THR A 1 130 ? 3.503 5.629 6.118 1.00 73.69 130 THR A CA 1
ATOM 1057 C C . THR A 1 130 ? 4.091 4.460 5.332 1.00 73.69 130 THR A C 1
ATOM 1059 O O . THR A 1 130 ? 5.236 4.543 4.891 1.00 73.69 130 THR A O 1
ATOM 1062 N N . LYS A 1 131 ? 3.315 3.394 5.094 1.00 72.94 131 LYS A N 1
ATOM 1063 C CA . LYS A 1 131 ? 3.728 2.259 4.252 1.00 72.94 131 LYS A CA 1
ATOM 1064 C C . LYS A 1 131 ? 4.012 2.660 2.802 1.00 72.94 131 LYS A C 1
ATOM 1066 O O . LYS A 1 131 ? 4.842 2.033 2.148 1.00 72.94 131 LYS A O 1
ATOM 1071 N N . TYR A 1 132 ? 3.333 3.683 2.291 1.00 69.38 132 TYR A N 1
ATOM 1072 C CA . TYR A 1 132 ? 3.455 4.115 0.903 1.00 69.38 132 TYR A CA 1
ATOM 1073 C C . TYR A 1 132 ? 3.988 5.547 0.849 1.00 69.38 132 TYR A C 1
ATOM 1075 O O . TYR A 1 132 ? 3.227 6.509 0.864 1.00 69.38 132 TYR A O 1
ATOM 1083 N N . VAL A 1 133 ? 5.315 5.670 0.744 1.00 62.88 133 VAL A N 1
ATOM 1084 C CA . VAL A 1 133 ? 6.067 6.945 0.751 1.00 62.88 133 VAL A CA 1
ATOM 1085 C C . VAL A 1 133 ? 5.571 7.955 -0.297 1.00 62.88 133 VAL A C 1
ATOM 1087 O O . VAL A 1 133 ? 5.771 9.156 -0.152 1.00 62.88 133 VAL A O 1
ATOM 1090 N N . THR A 1 134 ? 4.890 7.490 -1.341 1.00 61.16 134 THR A N 1
ATOM 1091 C CA . THR A 1 134 ? 4.432 8.307 -2.473 1.00 61.16 134 THR A CA 1
ATOM 1092 C C . THR A 1 134 ? 3.026 8.879 -2.302 1.00 61.16 134 THR A C 1
ATOM 1094 O O . THR A 1 134 ? 2.495 9.527 -3.207 1.00 61.16 134 THR A O 1
ATOM 1097 N N . ILE A 1 135 ? 2.432 8.667 -1.124 1.00 63.56 135 ILE A N 1
ATOM 1098 C CA . ILE A 1 135 ? 1.163 9.256 -0.714 1.00 63.56 135 ILE A CA 1
ATOM 1099 C C . ILE A 1 135 ? 1.445 10.492 0.139 1.00 63.56 135 ILE A C 1
ATOM 1101 O O . ILE A 1 135 ? 1.964 10.398 1.250 1.00 63.56 135 ILE A O 1
ATOM 1105 N N . ILE A 1 136 ? 1.043 11.659 -0.355 1.00 61.91 136 ILE A N 1
ATOM 1106 C CA . ILE A 1 136 ? 1.061 12.912 0.399 1.00 61.91 136 ILE A CA 1
ATOM 1107 C C . ILE A 1 136 ? -0.292 13.070 1.093 1.00 61.91 136 ILE A C 1
ATOM 1109 O O . ILE A 1 136 ? -1.342 13.089 0.446 1.00 61.91 136 ILE A O 1
ATOM 1113 N N . PHE A 1 137 ? -0.280 13.188 2.421 1.00 58.69 137 PHE A N 1
ATOM 1114 C CA . PHE A 1 137 ? -1.502 13.301 3.212 1.00 58.69 137 PHE A CA 1
ATOM 1115 C C . PHE A 1 137 ? -1.817 14.746 3.608 1.00 58.69 137 PHE A C 1
ATOM 1117 O O . PHE A 1 137 ? -0.971 15.436 4.177 1.00 58.69 137 PHE A O 1
ATOM 1124 N N . PHE A 1 138 ? -3.066 15.166 3.390 1.00 57.34 138 PHE A N 1
ATOM 1125 C CA . PHE A 1 138 ? -3.597 16.429 3.907 1.00 57.34 138 PHE A CA 1
ATOM 1126 C C . PHE A 1 138 ? -4.736 16.188 4.905 1.00 57.34 138 PHE A C 1
ATOM 1128 O O . PHE A 1 138 ? -5.781 15.616 4.580 1.00 57.34 138 PHE A O 1
ATOM 1135 N N . ASP A 1 139 ? -4.539 16.677 6.131 1.00 54.88 139 ASP A N 1
ATOM 1136 C CA . ASP A 1 139 ? -5.523 16.642 7.214 1.00 54.88 139 ASP A CA 1
ATOM 1137 C C . ASP A 1 139 ? -6.505 17.815 7.038 1.00 54.88 139 ASP A C 1
ATOM 1139 O O . ASP A 1 139 ? -6.241 18.944 7.455 1.00 54.88 139 ASP A O 1
ATOM 1143 N N . ILE A 1 140 ? -7.634 17.585 6.359 1.00 54.09 140 ILE A N 1
ATOM 1144 C CA . ILE A 1 140 ? -8.660 18.623 6.186 1.00 54.09 140 ILE A CA 1
ATOM 1145 C C . ILE A 1 140 ? -9.461 18.719 7.482 1.00 54.09 140 ILE A C 1
ATOM 1147 O O . ILE A 1 140 ? -10.429 17.987 7.694 1.00 54.09 140 ILE A O 1
ATOM 1151 N N . THR A 1 141 ? -9.081 19.657 8.346 1.00 48.94 141 THR A N 1
ATOM 1152 C CA . THR A 1 141 ? -9.894 20.024 9.503 1.00 48.94 141 THR A CA 1
ATOM 1153 C C . THR A 1 141 ? -10.312 21.495 9.441 1.00 48.94 141 THR A C 1
ATOM 1155 O O . THR A 1 141 ? -9.553 22.377 9.815 1.00 48.94 141 THR A O 1
ATOM 1158 N N . SER A 1 142 ? -11.578 21.713 9.054 1.00 37.81 142 SER A N 1
ATOM 1159 C CA . SER A 1 142 ? -12.417 22.906 9.289 1.00 37.81 142 SER A CA 1
ATOM 1160 C C . SER A 1 142 ? -12.133 24.201 8.498 1.00 37.81 142 SER A C 1
ATOM 1162 O O . SER A 1 142 ? -11.288 25.002 8.887 1.00 37.81 142 SER A O 1
ATOM 1164 N N . LYS A 1 143 ? -12.955 24.469 7.462 1.00 37.75 143 LYS A N 1
ATOM 1165 C CA . LYS A 1 143 ? -13.926 25.602 7.469 1.00 37.75 143 LYS A CA 1
ATOM 1166 C C . LYS A 1 143 ? -14.851 25.726 6.248 1.00 37.75 143 LYS A C 1
ATOM 1168 O O . LYS A 1 143 ? -15.742 26.567 6.278 1.00 37.75 143 LYS A O 1
ATOM 1173 N N . TYR A 1 144 ? -14.715 24.903 5.212 1.00 36.44 144 TYR A N 1
ATOM 1174 C CA . TYR A 1 144 ? -15.598 24.963 4.043 1.00 36.44 144 TYR A CA 1
ATOM 1175 C C . TYR A 1 144 ? -16.031 23.553 3.645 1.00 36.44 144 TYR A C 1
ATOM 1177 O O . TYR A 1 144 ? -15.222 22.636 3.717 1.00 36.44 144 TYR A O 1
ATOM 1185 N N . LEU A 1 145 ? -17.289 23.422 3.219 1.00 36.56 145 LEU A N 1
ATOM 1186 C CA . LEU A 1 145 ? -17.986 22.215 2.749 1.00 36.56 145 LEU A CA 1
ATOM 1187 C C . LEU A 1 145 ? -18.831 21.458 3.797 1.00 36.56 145 LEU A C 1
ATOM 1189 O O . LEU A 1 145 ? -18.633 20.280 4.077 1.00 36.56 145 LEU A O 1
ATOM 1193 N N . SER A 1 146 ? -19.885 22.133 4.282 1.00 35.12 146 SER A N 1
ATOM 1194 C CA . SER A 1 146 ? -21.229 21.541 4.139 1.00 35.12 146 SER A CA 1
ATOM 1195 C C . SER A 1 146 ? -21.438 21.219 2.656 1.00 35.12 146 SER A C 1
ATOM 119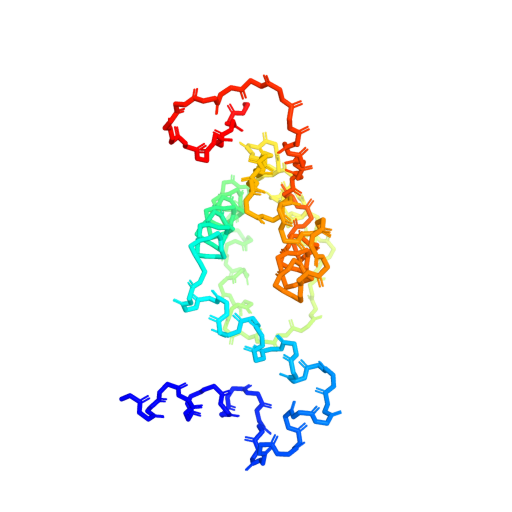7 O O . SER A 1 146 ? -21.024 22.023 1.831 1.00 35.12 146 SER A O 1
ATOM 1199 N N . TYR A 1 147 ? -22.107 20.113 2.338 1.00 32.69 147 TYR A N 1
ATOM 1200 C CA . TYR A 1 147 ? -22.360 19.550 0.997 1.00 32.69 147 TYR A CA 1
ATOM 1201 C C . TYR A 1 147 ? -21.381 18.441 0.565 1.00 32.69 147 TYR A C 1
ATOM 1203 O O . TYR A 1 147 ? -20.253 18.682 0.163 1.00 32.69 147 TYR A O 1
ATOM 1211 N N . ASN A 1 148 ? -21.894 17.211 0.688 1.00 31.19 148 ASN A N 1
ATOM 1212 C CA . ASN A 1 148 ? -21.678 16.004 -0.119 1.00 31.19 148 ASN A CA 1
ATOM 1213 C C . ASN A 1 148 ? -20.360 15.822 -0.910 1.00 31.19 148 ASN A C 1
ATOM 1215 O O . ASN A 1 148 ? -20.104 16.538 -1.866 1.00 31.19 148 ASN A O 1
ATOM 1219 N N . PHE A 1 149 ? -19.696 14.692 -0.614 1.00 34.16 149 PHE A N 1
ATOM 1220 C CA . PHE A 1 149 ? -18.911 13.821 -1.513 1.00 34.16 149 PHE A CA 1
ATOM 1221 C C . PHE A 1 149 ? -17.662 14.386 -2.232 1.00 34.16 149 PHE A C 1
ATOM 1223 O O . PHE A 1 149 ? -17.764 15.230 -3.107 1.00 34.16 149 PHE A O 1
ATOM 1230 N N . PHE A 1 150 ? -16.490 13.807 -1.927 1.00 32.16 150 PHE A N 1
ATOM 1231 C CA . PHE A 1 150 ? -15.570 13.069 -2.825 1.00 32.16 150 PHE A CA 1
ATOM 1232 C C . PHE A 1 150 ? -14.154 13.046 -2.222 1.00 32.16 150 PHE A C 1
ATOM 1234 O O . PHE A 1 150 ? -13.653 14.049 -1.718 1.00 32.16 150 PHE A O 1
ATOM 1241 N N . ILE A 1 151 ? -13.486 11.890 -2.295 1.00 38.91 151 ILE A N 1
ATOM 1242 C CA . ILE A 1 151 ? -12.022 11.828 -2.212 1.00 38.91 151 ILE A CA 1
ATOM 1243 C C . ILE A 1 151 ? -11.521 12.591 -3.441 1.00 38.91 151 ILE A C 1
ATOM 1245 O O . ILE A 1 151 ? -11.577 12.068 -4.552 1.00 38.91 151 ILE A O 1
ATOM 1249 N N . TYR A 1 152 ? -11.099 13.841 -3.267 1.00 39.09 152 TYR A N 1
ATOM 1250 C CA . TYR A 1 152 ? -10.441 14.585 -4.335 1.00 39.09 152 TYR A CA 1
ATOM 1251 C C . TYR A 1 152 ? -9.014 14.058 -4.470 1.00 39.09 152 TYR A C 1
ATOM 1253 O O . TYR A 1 152 ? -8.117 14.456 -3.729 1.00 39.09 152 TYR A O 1
ATOM 1261 N N . LEU A 1 153 ? -8.832 13.117 -5.395 1.00 39.94 153 LEU A N 1
ATOM 1262 C CA . LEU A 1 153 ? -7.525 12.723 -5.897 1.00 39.94 153 LEU A CA 1
ATOM 1263 C C . LEU A 1 153 ? -7.133 13.751 -6.965 1.00 39.94 153 LEU A C 1
ATOM 1265 O O . LEU A 1 153 ? -7.609 13.680 -8.096 1.00 39.94 153 LEU A O 1
ATOM 1269 N N . PHE A 1 154 ? -6.327 14.749 -6.605 1.00 34.38 154 PHE A N 1
ATOM 1270 C CA . PHE A 1 154 ? -5.717 15.608 -7.618 1.00 34.38 154 PHE A CA 1
ATOM 1271 C C . PHE A 1 154 ? -4.606 14.812 -8.310 1.00 34.38 154 PHE A C 1
ATOM 1273 O O . PHE A 1 154 ? -3.588 14.501 -7.698 1.00 34.38 154 PHE A O 1
ATOM 1280 N N . LEU A 1 155 ? -4.840 14.461 -9.574 1.00 29.89 155 LEU A N 1
ATOM 1281 C CA . LEU A 1 155 ? -3.784 14.201 -10.548 1.00 29.89 155 LEU A CA 1
ATOM 1282 C C . LEU A 1 155 ? -3.244 15.572 -10.965 1.00 29.89 155 LEU A C 1
ATOM 1284 O O . LEU A 1 155 ? -4.001 16.361 -11.532 1.00 29.89 155 LEU A O 1
ATOM 1288 N N . LEU A 1 156 ? -1.997 15.878 -10.612 1.00 35.38 156 LEU A N 1
ATOM 1289 C CA . LEU A 1 156 ? -1.255 16.985 -11.223 1.00 35.38 156 LEU A CA 1
ATOM 1290 C C . LEU A 1 156 ? -0.627 16.509 -12.533 1.00 35.38 156 LEU A C 1
ATOM 1292 O O . LEU A 1 156 ? -0.144 15.355 -12.550 1.00 35.38 156 LEU A O 1
#

Secondary structure (DSSP, 8-state):
-HHHHHHHHHHTT---HHHHHH-HHHHHHHHHHHHHHH-HHHHHHHHHHHHHHHHHHHHHHHH--HHHHHHHHHHHHS------HHHHHHHHHHHHHHHHH--EEEE-HHHHHHHHTT-HHHHHHHHHHHH-TTEEEE---SSS--S---------

InterPro domains:
  IPR003440 Glycosyl transferase 48 domain [PF02364] (24-130)

Foldseek 3Di:
DVVLVVVLCVVVVHDDVVVCVVDPVSVLSVLLSVCCVPPPVSVVLVVVVVVLVVQLVVQLVVPDDPVRVVVVVVCVVDVDDDDDPVNVVSSVVSNVRSLVQDQWEWEDQVLLVCVVVVHPVVVSVVVSQVVDPSYDYDYDDDDDDPDDDDGPTDRD

Radius of gyration: 19.91 Å; chains: 1; bounding box: 47×47×48 Å